Protein AF-A0A1J5JCQ6-F1 (afdb_monomer_lite)

Secondary structure (DSSP, 8-state):
---HHHHHHHHHHHHHHHHHHHHHHH-TT-HHHHHHHHHHHHHTT-HHHHHHHHHHHHHHHHHGGGSSSSPPHHHHHHHHHHHTT-HHHHHHHHHHHHHH-TT-HHHHHHHHHHHHHTS--TTGGGTSS--

Foldseek 3Di:
DCDPVNVVLLVVLVVLLVVLVVVCVVVVLQLVSLQSNLVSCVSVVVNVSSVVSNVSSVVSVVVCLVDDDDPNVLLVVLVVCVVVVVPVVSVVSLVVVCVVVVPPPSSVVVVVVVVVVVPPPVVVVVVVPPD

Radius of gyration: 25.6 Å; chains: 1; bounding box: 52×63×60 Å

Structure (mmCIF, N/CA/C/O backbone):
data_AF-A0A1J5JCQ6-F1
#
_entry.id   AF-A0A1J5JCQ6-F1
#
loop_
_atom_site.group_PDB
_atom_site.id
_atom_site.type_symbol
_atom_site.label_atom_id
_atom_site.label_alt_id
_atom_site.label_comp_id
_atom_site.label_asym_id
_atom_site.label_entity_id
_atom_site.label_seq_id
_atom_site.pdbx_PDB_ins_code
_atom_site.Cartn_x
_atom_site.Cartn_y
_atom_site.Cartn_z
_atom_site.occupancy
_atom_site.B_iso_or_equiv
_atom_site.auth_seq_id
_atom_site.auth_comp_id
_atom_site.auth_asym_id
_atom_site.auth_atom_id
_atom_site.pdbx_PDB_model_num
ATOM 1 N N . MET A 1 1 ? 7.124 -32.686 -18.121 1.00 46.31 1 MET A N 1
ATOM 2 C CA . MET A 1 1 ? 7.252 -31.903 -19.368 1.00 46.31 1 MET A CA 1
ATOM 3 C C . MET A 1 1 ? 6.760 -30.505 -19.041 1.00 46.31 1 MET A C 1
ATOM 5 O O . MET A 1 1 ? 5.704 -30.410 -18.440 1.00 46.31 1 MET A O 1
ATOM 9 N N . LYS A 1 2 ? 7.551 -29.448 -19.268 1.00 53.44 2 LYS A N 1
ATOM 10 C CA . LYS A 1 2 ? 7.055 -28.076 -19.070 1.00 53.44 2 LYS A CA 1
ATOM 11 C C . LYS A 1 2 ? 6.139 -27.772 -20.257 1.00 53.44 2 LYS A C 1
ATOM 13 O O . LYS A 1 2 ? 6.629 -27.754 -21.382 1.00 53.44 2 LYS A O 1
ATOM 18 N N . ASP A 1 3 ? 4.840 -27.628 -20.018 1.00 73.88 3 ASP A N 1
ATOM 19 C CA . ASP A 1 3 ? 3.849 -27.361 -21.065 1.00 73.88 3 ASP A CA 1
ATOM 20 C C . ASP A 1 3 ? 4.174 -26.058 -21.815 1.00 73.88 3 ASP A C 1
ATOM 22 O O . ASP A 1 3 ? 4.765 -25.138 -21.243 1.00 73.88 3 ASP A O 1
ATOM 26 N N . ALA A 1 4 ? 3.765 -25.942 -23.083 1.00 74.12 4 ALA A N 1
ATOM 27 C CA . ALA A 1 4 ? 3.953 -24.723 -23.883 1.00 74.12 4 ALA A CA 1
ATOM 28 C C . ALA A 1 4 ? 3.395 -23.470 -23.177 1.00 74.12 4 ALA A C 1
ATOM 30 O O . ALA A 1 4 ? 3.978 -22.390 -23.257 1.00 74.12 4 ALA A O 1
ATOM 31 N N . ALA A 1 5 ? 2.321 -23.641 -22.399 1.00 72.06 5 ALA A N 1
ATOM 32 C CA . ALA A 1 5 ? 1.763 -22.609 -21.532 1.00 72.06 5 ALA A CA 1
ATOM 33 C C . ALA A 1 5 ? 2.768 -22.114 -20.476 1.00 72.06 5 ALA A C 1
ATOM 35 O O . ALA A 1 5 ? 2.869 -20.913 -20.249 1.00 72.06 5 ALA A O 1
ATOM 36 N N . GLY A 1 6 ? 3.555 -23.009 -19.873 1.00 73.62 6 GLY A N 1
ATOM 37 C CA . GLY A 1 6 ? 4.584 -22.655 -18.893 1.00 73.62 6 GLY A CA 1
ATOM 38 C C . GLY A 1 6 ? 5.753 -21.879 -19.505 1.00 73.62 6 GLY A C 1
ATOM 39 O O . GLY A 1 6 ? 6.270 -20.955 -18.884 1.00 73.62 6 GLY A O 1
ATOM 40 N N . LEU A 1 7 ? 6.149 -22.201 -20.740 1.00 72.06 7 LEU A N 1
ATOM 41 C CA . LEU A 1 7 ? 7.185 -21.452 -21.465 1.00 72.06 7 LEU A CA 1
ATOM 42 C C . LEU A 1 7 ? 6.703 -20.055 -21.874 1.00 72.06 7 LEU A C 1
ATOM 44 O O . LEU A 1 7 ? 7.439 -19.084 -21.706 1.00 72.06 7 LEU A O 1
ATOM 48 N N . LEU A 1 8 ? 5.458 -19.944 -22.347 1.00 76.31 8 LEU A N 1
ATOM 49 C CA . LEU A 1 8 ? 4.833 -18.657 -22.660 1.00 76.31 8 LEU A CA 1
ATOM 50 C C . LEU A 1 8 ? 4.691 -17.785 -21.413 1.00 76.31 8 LEU A C 1
ATOM 52 O O . LEU A 1 8 ? 5.019 -16.605 -21.459 1.00 76.31 8 LEU A O 1
ATOM 56 N N . GLN A 1 9 ? 4.268 -18.372 -20.293 1.00 73.62 9 GLN A N 1
ATOM 57 C CA . GLN A 1 9 ? 4.196 -17.692 -19.002 1.00 73.62 9 GLN A CA 1
ATOM 58 C C . GLN A 1 9 ? 5.562 -17.127 -18.599 1.00 73.62 9 GLN A C 1
ATOM 60 O O . GLN A 1 9 ? 5.671 -15.934 -18.336 1.00 73.62 9 GLN A O 1
ATOM 65 N N . LEU A 1 10 ? 6.618 -17.946 -18.621 1.00 76.38 10 LEU A N 1
ATOM 66 C CA . LEU A 1 10 ? 7.977 -17.497 -18.298 1.00 76.38 10 LEU A CA 1
ATOM 67 C C . LEU A 1 10 ? 8.458 -16.361 -19.209 1.00 76.38 10 LEU A C 1
ATOM 69 O O . LEU A 1 10 ? 9.067 -15.410 -18.721 1.00 76.38 10 LEU A O 1
ATOM 73 N N . HIS A 1 11 ? 8.158 -16.435 -20.506 1.00 81.12 11 HIS A N 1
ATOM 74 C CA . HIS A 1 11 ? 8.496 -15.377 -21.455 1.00 81.12 11 HIS A CA 1
ATOM 75 C C . HIS A 1 11 ? 7.748 -14.071 -21.151 1.00 81.12 11 HIS A C 1
ATOM 77 O O . HIS A 1 11 ? 8.354 -13.001 -21.147 1.00 81.12 11 HIS A O 1
ATOM 83 N N . LEU A 1 12 ? 6.458 -14.159 -20.816 1.00 81.44 12 LEU A N 1
ATOM 84 C CA . LEU A 1 12 ? 5.639 -13.004 -20.449 1.00 81.44 12 LEU A CA 1
ATOM 85 C C . LEU A 1 12 ? 6.141 -12.331 -19.166 1.00 81.44 12 LEU A C 1
ATOM 87 O O . LEU A 1 12 ? 6.174 -11.107 -19.086 1.00 81.44 12 LEU A O 1
ATOM 91 N N . PHE A 1 13 ? 6.564 -13.114 -18.169 1.00 82.06 13 PHE A N 1
ATOM 92 C CA . PHE A 1 13 ? 7.105 -12.569 -16.921 1.00 82.06 13 PHE A CA 1
ATOM 93 C C . PHE A 1 13 ? 8.464 -11.894 -17.110 1.00 82.06 13 PHE A C 1
ATOM 95 O O . PHE A 1 13 ? 8.742 -10.924 -16.413 1.00 82.06 13 PHE A O 1
ATOM 102 N N . ALA A 1 14 ? 9.293 -12.382 -18.034 1.00 81.38 14 ALA A N 1
ATOM 103 C CA . ALA A 1 14 ? 10.559 -11.737 -18.374 1.00 81.38 14 ALA A CA 1
ATOM 104 C C . ALA A 1 14 ? 10.336 -10.396 -19.095 1.00 81.38 14 ALA A C 1
ATOM 106 O O . ALA A 1 14 ? 10.989 -9.410 -18.771 1.00 81.38 14 ALA A O 1
ATOM 107 N N . GLN A 1 15 ? 9.372 -10.332 -20.019 1.00 86.56 15 GLN A N 1
ATOM 108 C CA . GLN A 1 15 ? 8.983 -9.070 -20.662 1.00 86.56 15 GLN A CA 1
ATOM 109 C C . GLN A 1 15 ? 8.354 -8.084 -19.669 1.00 86.56 15 GLN A C 1
ATOM 111 O O . GLN A 1 15 ? 8.636 -6.890 -19.714 1.00 86.56 15 GLN A O 1
ATOM 116 N N . ALA A 1 16 ? 7.517 -8.580 -18.754 1.00 86.50 16 ALA A N 1
ATOM 117 C CA . ALA A 1 16 ? 6.916 -7.757 -17.711 1.00 86.50 16 ALA A CA 1
ATOM 118 C C . ALA A 1 16 ? 7.972 -7.193 -16.750 1.00 86.50 16 ALA A C 1
ATOM 120 O O . ALA A 1 16 ? 7.872 -6.038 -16.354 1.00 86.50 16 ALA A O 1
ATOM 121 N N . GLU A 1 17 ? 8.985 -7.985 -16.393 1.00 88.00 17 GLU A N 1
ATOM 122 C CA . GLU A 1 17 ? 10.122 -7.537 -15.583 1.00 88.00 17 GLU A CA 1
ATOM 123 C C . GLU A 1 17 ? 10.863 -6.373 -16.250 1.00 88.00 17 GLU A C 1
ATOM 125 O O . GLU A 1 17 ? 11.071 -5.354 -15.601 1.00 88.00 17 GLU A O 1
ATOM 130 N N . ASP A 1 18 ? 11.185 -6.483 -17.541 1.00 88.06 18 ASP A N 1
ATOM 131 C CA . ASP A 1 18 ? 11.879 -5.430 -18.296 1.00 88.06 18 ASP A CA 1
ATOM 132 C C . ASP A 1 18 ? 11.069 -4.123 -18.352 1.00 88.06 18 ASP A C 1
ATOM 134 O O . ASP A 1 18 ? 11.558 -3.064 -17.962 1.00 88.06 18 ASP A O 1
ATOM 138 N N . ALA A 1 19 ? 9.782 -4.210 -18.706 1.00 87.69 19 ALA A N 1
ATOM 139 C CA . ALA A 1 19 ? 8.893 -3.049 -18.758 1.00 87.69 19 ALA A CA 1
ATOM 140 C C . ALA A 1 19 ? 8.722 -2.369 -17.385 1.00 87.69 19 ALA A C 1
ATOM 142 O O . ALA A 1 19 ? 8.636 -1.143 -17.291 1.00 87.69 19 ALA A O 1
ATOM 143 N N . LEU A 1 20 ? 8.673 -3.157 -16.306 1.00 87.00 20 LEU A N 1
ATOM 144 C CA . LEU A 1 20 ? 8.589 -2.640 -14.941 1.00 87.00 20 LEU A CA 1
ATOM 145 C C . LEU A 1 20 ? 9.900 -1.987 -14.498 1.00 87.00 20 LEU A C 1
ATOM 147 O O . LEU A 1 20 ? 9.854 -0.965 -13.819 1.00 87.00 20 LEU A O 1
ATOM 151 N N . LEU A 1 21 ? 11.053 -2.537 -14.883 1.00 88.19 21 LEU A N 1
ATOM 152 C CA . LEU A 1 21 ? 12.352 -1.928 -14.605 1.00 88.19 21 LEU A CA 1
ATOM 153 C C . LEU A 1 21 ? 12.494 -0.587 -15.326 1.00 88.19 21 LEU A C 1
ATOM 155 O O . LEU A 1 21 ? 12.843 0.391 -14.673 1.00 88.19 21 LEU A O 1
ATOM 159 N N . GLN A 1 22 ? 12.120 -0.507 -16.606 1.00 89.19 22 GLN A N 1
ATOM 160 C CA . GLN A 1 22 ? 12.091 0.760 -17.343 1.00 89.19 22 GLN A CA 1
ATOM 161 C C . GLN A 1 22 ? 11.174 1.787 -16.675 1.00 89.19 22 GLN A C 1
ATOM 163 O O . GLN A 1 22 ? 11.550 2.942 -16.500 1.00 89.19 22 GLN A O 1
ATOM 168 N N . LEU A 1 23 ? 9.977 1.377 -16.241 1.00 86.12 23 LEU A N 1
ATOM 169 C CA . LEU A 1 23 ? 9.078 2.259 -15.494 1.00 86.12 23 LEU A CA 1
ATOM 170 C C . LEU A 1 23 ? 9.736 2.781 -14.208 1.00 86.12 23 LEU A C 1
ATOM 172 O O . LEU A 1 23 ? 9.607 3.961 -13.888 1.00 86.12 23 LEU A O 1
ATOM 176 N N . LEU A 1 24 ? 10.456 1.920 -13.488 1.00 85.44 24 LEU A N 1
ATOM 177 C CA 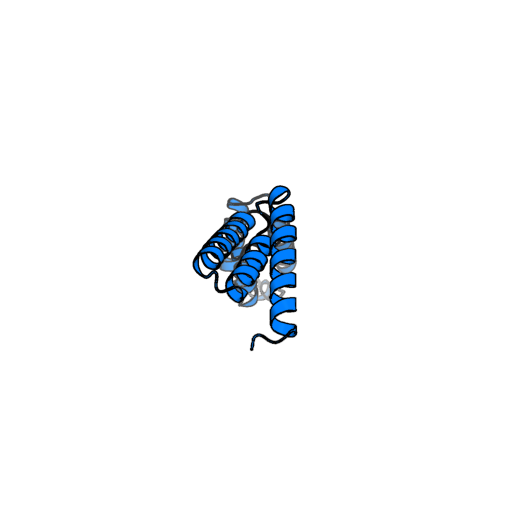. LEU A 1 24 ? 11.160 2.270 -12.255 1.00 85.44 24 LEU A CA 1
ATOM 178 C C . LEU A 1 24 ? 12.388 3.162 -12.487 1.00 85.44 24 LEU A C 1
ATOM 180 O O . LEU A 1 24 ? 12.762 3.890 -11.569 1.00 85.44 24 LEU A O 1
ATOM 184 N N . GLU A 1 25 ? 12.981 3.167 -13.685 1.00 87.69 25 GLU A N 1
ATOM 185 C CA . GLU A 1 25 ? 14.025 4.135 -14.056 1.00 87.69 25 GLU A CA 1
ATOM 186 C C . GLU A 1 25 ? 13.479 5.569 -14.093 1.00 87.69 25 GLU A C 1
ATOM 188 O O . GLU A 1 25 ? 14.152 6.498 -13.647 1.00 87.69 25 GLU A O 1
ATOM 193 N N . PHE A 1 26 ? 12.244 5.758 -14.572 1.00 83.56 26 PHE A N 1
ATOM 194 C CA . PHE A 1 26 ? 11.592 7.073 -14.616 1.00 83.56 26 PHE A CA 1
ATOM 195 C C . PHE A 1 26 ? 10.821 7.408 -13.331 1.00 83.56 26 PHE A C 1
ATOM 197 O O . PHE A 1 26 ? 10.700 8.578 -12.969 1.00 83.56 26 PHE A O 1
ATOM 204 N N . ALA A 1 27 ? 10.293 6.398 -12.637 1.00 78.88 27 ALA A N 1
ATOM 205 C CA . ALA A 1 27 ? 9.443 6.543 -11.457 1.00 78.88 27 ALA A CA 1
ATOM 206 C C . ALA A 1 27 ? 9.870 5.578 -10.330 1.00 78.88 27 ALA A C 1
ATOM 208 O O . ALA A 1 27 ? 9.148 4.630 -10.005 1.00 78.88 27 ALA A O 1
ATOM 209 N N . PRO A 1 28 ? 11.017 5.825 -9.667 1.00 78.75 28 PRO A N 1
ATOM 210 C CA . PRO A 1 28 ? 11.570 4.911 -8.662 1.00 78.75 28 PRO A CA 1
ATOM 211 C C . PRO A 1 28 ? 10.706 4.781 -7.396 1.00 78.75 28 PRO A C 1
ATOM 213 O O . PRO A 1 28 ? 10.856 3.820 -6.641 1.00 78.75 28 PRO A O 1
ATOM 216 N N . MET A 1 29 ? 9.792 5.729 -7.164 1.00 77.12 29 MET A N 1
ATOM 217 C CA . MET A 1 29 ? 8.860 5.744 -6.029 1.00 77.12 29 MET A CA 1
ATOM 218 C C . MET A 1 29 ? 7.503 5.090 -6.334 1.00 77.12 29 MET A C 1
ATOM 220 O O . MET A 1 29 ? 6.598 5.122 -5.496 1.00 77.12 29 MET A O 1
ATOM 224 N N . GLU A 1 30 ? 7.326 4.478 -7.508 1.00 81.75 30 GLU A N 1
ATOM 225 C CA . GLU A 1 30 ? 6.065 3.828 -7.856 1.00 81.75 30 GLU A CA 1
ATOM 226 C C . GLU A 1 30 ? 5.929 2.469 -7.146 1.00 81.75 30 GLU A C 1
ATOM 228 O O . GLU A 1 30 ? 6.334 1.416 -7.642 1.00 81.75 30 GLU A O 1
ATOM 233 N N . GLY A 1 31 ? 5.328 2.481 -5.952 1.00 82.88 31 GLY A N 1
ATOM 234 C CA . GLY A 1 31 ? 5.126 1.281 -5.132 1.00 82.88 31 GLY A CA 1
ATOM 235 C C . GLY A 1 31 ? 4.346 0.163 -5.841 1.00 82.88 31 GLY A C 1
ATOM 236 O O . GLY A 1 31 ? 4.604 -1.019 -5.591 1.00 82.88 31 GLY A O 1
ATOM 237 N N . LYS A 1 32 ? 3.440 0.500 -6.775 1.00 81.94 32 LYS A N 1
ATOM 238 C CA . LYS A 1 32 ? 2.715 -0.505 -7.574 1.00 81.94 32 LYS A CA 1
ATOM 239 C C . LYS A 1 32 ? 3.649 -1.267 -8.507 1.00 81.94 32 LYS A C 1
ATOM 241 O O . LYS A 1 32 ? 3.512 -2.486 -8.624 1.00 81.94 32 LYS A O 1
ATOM 246 N N . ALA A 1 33 ? 4.621 -0.584 -9.111 1.00 85.44 33 ALA A N 1
ATOM 247 C CA . ALA A 1 33 ? 5.599 -1.200 -9.999 1.00 85.44 33 ALA A CA 1
ATOM 248 C C . ALA A 1 33 ? 6.496 -2.191 -9.237 1.00 85.44 33 ALA A C 1
ATOM 250 O O . ALA A 1 33 ? 6.630 -3.342 -9.655 1.00 85.44 33 ALA A O 1
ATOM 251 N N . TRP A 1 34 ? 6.995 -1.807 -8.055 1.00 88.62 34 TRP A N 1
ATOM 252 C CA . TRP A 1 34 ? 7.759 -2.700 -7.172 1.00 88.62 34 TRP A CA 1
ATOM 253 C C . TRP A 1 34 ? 6.959 -3.937 -6.730 1.00 88.62 34 TRP A C 1
ATOM 255 O O . TRP A 1 34 ? 7.482 -5.053 -6.729 1.00 88.62 34 TRP A O 1
ATOM 265 N N . HIS A 1 35 ? 5.667 -3.780 -6.423 1.00 86.12 35 HIS A N 1
ATOM 266 C CA . HIS A 1 35 ? 4.799 -4.907 -6.067 1.00 86.12 35 HIS A CA 1
ATOM 267 C C . HIS A 1 35 ? 4.600 -5.879 -7.245 1.00 86.12 35 HIS A C 1
ATOM 269 O O . HIS A 1 35 ? 4.654 -7.100 -7.073 1.00 86.12 35 HIS A O 1
ATOM 275 N N . MET A 1 36 ? 4.374 -5.359 -8.456 1.00 84.38 36 MET A N 1
ATOM 276 C CA . MET A 1 36 ? 4.226 -6.184 -9.660 1.00 84.38 36 MET A CA 1
ATOM 277 C C . MET A 1 36 ? 5.527 -6.916 -10.018 1.00 84.38 36 MET A C 1
ATOM 279 O O . MET A 1 36 ? 5.477 -8.090 -10.395 1.00 84.38 36 MET A O 1
ATOM 283 N N . LEU A 1 37 ? 6.680 -6.271 -9.817 1.00 88.75 37 LEU A N 1
ATOM 284 C CA . LEU A 1 37 ? 8.002 -6.869 -10.011 1.00 88.75 37 LEU A CA 1
ATOM 285 C C . LEU A 1 37 ? 8.234 -8.026 -9.023 1.00 88.75 37 LEU A C 1
ATOM 287 O O . LEU A 1 37 ? 8.645 -9.119 -9.419 1.00 88.75 37 LEU A O 1
ATOM 291 N N . GLY A 1 38 ? 7.847 -7.840 -7.755 1.00 89.56 38 GLY A N 1
ATOM 292 C CA . GLY A 1 38 ? 7.882 -8.889 -6.732 1.00 89.56 38 GLY A CA 1
ATOM 293 C C . GLY A 1 38 ? 7.043 -10.117 -7.1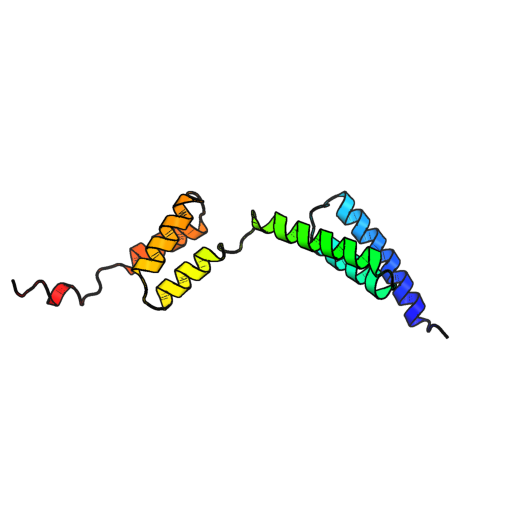01 1.00 89.56 38 GLY A C 1
ATOM 294 O O . GLY A 1 38 ? 7.513 -11.252 -6.989 1.00 89.56 38 GLY A O 1
ATOM 295 N N . ARG A 1 39 ? 5.834 -9.915 -7.647 1.00 85.06 39 ARG A N 1
ATOM 296 C CA . ARG A 1 39 ? 4.986 -11.013 -8.151 1.00 85.06 39 ARG A CA 1
ATOM 297 C C . ARG A 1 39 ? 5.620 -11.746 -9.335 1.00 85.06 39 ARG A C 1
ATOM 299 O O . ARG A 1 39 ? 5.572 -12.975 -9.371 1.00 85.06 39 ARG A O 1
ATOM 306 N N . CYS A 1 40 ? 6.240 -11.022 -10.268 1.00 86.88 40 CYS A N 1
ATOM 307 C CA . CYS A 1 40 ? 6.955 -11.627 -11.395 1.00 86.88 40 CYS A CA 1
ATOM 308 C C . CYS A 1 40 ? 8.113 -12.508 -10.907 1.00 86.88 40 CYS A C 1
ATOM 310 O O . CYS A 1 40 ? 8.269 -13.638 -11.370 1.00 86.88 40 CYS A O 1
ATOM 312 N N . HIS A 1 41 ? 8.883 -12.048 -9.919 1.00 88.38 41 HIS A N 1
ATOM 313 C CA . HIS A 1 41 ? 9.945 -12.848 -9.311 1.00 88.38 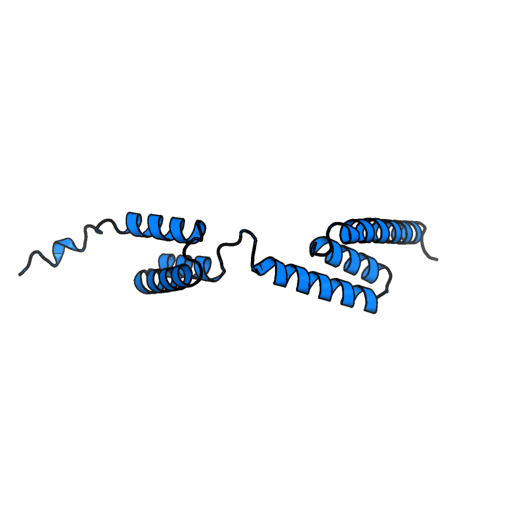41 HIS A CA 1
ATOM 314 C C . HIS A 1 41 ? 9.419 -14.056 -8.525 1.00 88.38 41 HIS A C 1
ATOM 316 O O . HIS A 1 41 ? 10.034 -15.122 -8.583 1.00 88.38 41 HIS A O 1
ATOM 322 N N . GLN A 1 42 ? 8.273 -13.934 -7.848 1.00 84.56 42 GLN A N 1
ATOM 323 C CA . GLN A 1 42 ? 7.651 -15.034 -7.109 1.00 84.56 42 GLN A CA 1
ATOM 324 C C . GLN A 1 42 ? 7.227 -16.181 -8.035 1.00 84.56 42 GLN A C 1
ATOM 326 O O . GLN A 1 42 ? 7.521 -17.339 -7.742 1.00 84.56 42 GLN A O 1
ATOM 331 N N . VAL A 1 43 ? 6.588 -15.872 -9.170 1.00 83.88 43 VAL A N 1
ATOM 332 C CA . VAL A 1 43 ? 6.186 -16.890 -10.161 1.00 83.88 43 VAL A CA 1
ATOM 333 C C . VAL A 1 43 ? 7.405 -17.535 -10.830 1.00 83.88 43 VAL A C 1
ATOM 335 O O . VAL A 1 43 ? 7.372 -18.701 -11.209 1.00 83.88 43 VAL A O 1
ATOM 338 N N . GLN A 1 44 ? 8.520 -16.811 -10.907 1.00 83.38 44 GLN A N 1
ATOM 339 C CA . GLN A 1 44 ? 9.794 -17.332 -11.400 1.00 83.38 44 GLN A CA 1
ATOM 340 C C . GLN A 1 44 ? 10.626 -18.062 -10.325 1.00 83.38 44 GLN A C 1
ATOM 342 O O . GLN A 1 44 ? 11.793 -18.361 -10.568 1.00 83.38 44 GLN A O 1
ATOM 347 N N . HIS A 1 45 ? 10.061 -18.341 -9.142 1.00 84.44 45 HIS A N 1
ATOM 348 C CA . HIS A 1 45 ? 10.737 -18.985 -8.003 1.00 84.44 45 HIS A CA 1
ATOM 349 C C . HIS A 1 45 ? 11.973 -18.229 -7.474 1.00 84.44 45 HIS A C 1
ATOM 351 O O . HIS A 1 45 ? 12.810 -18.782 -6.758 1.00 84.44 45 HIS A O 1
ATOM 357 N N . ARG A 1 46 ? 12.096 -16.932 -7.782 1.00 85.31 46 ARG A N 1
ATOM 358 C CA . ARG A 1 46 ? 13.178 -16.050 -7.317 1.00 85.31 46 ARG A CA 1
ATOM 359 C C . ARG A 1 46 ? 12.766 -15.358 -6.018 1.00 85.31 46 ARG A C 1
ATOM 361 O O . ARG A 1 46 ? 12.620 -14.141 -5.963 1.00 85.31 46 ARG A O 1
ATOM 368 N N . HIS A 1 47 ? 12.576 -16.154 -4.966 1.00 83.00 47 HIS A N 1
ATOM 369 C CA . HIS A 1 47 ? 12.000 -15.710 -3.690 1.00 83.00 47 HIS A CA 1
ATOM 370 C C . HIS A 1 47 ? 12.771 -14.563 -3.018 1.00 83.00 47 HIS A C 1
ATOM 372 O O . HIS A 1 47 ? 12.147 -13.635 -2.517 1.00 83.00 47 HIS A O 1
ATOM 378 N N . VAL A 1 48 ? 14.108 -14.582 -3.067 1.00 86.19 48 VAL A N 1
ATOM 379 C CA . VAL A 1 48 ? 14.950 -13.523 -2.477 1.00 86.19 48 VAL A CA 1
ATOM 380 C C . VAL A 1 48 ? 14.700 -12.172 -3.154 1.00 86.19 48 VAL A C 1
ATOM 382 O O . VAL A 1 48 ? 14.430 -11.184 -2.482 1.00 86.19 48 VAL A O 1
ATOM 385 N N . LYS A 1 49 ? 14.703 -12.145 -4.494 1.00 83.75 49 LYS A N 1
ATOM 386 C CA . LYS A 1 49 ? 14.431 -10.925 -5.270 1.00 83.75 49 LYS A CA 1
ATOM 387 C C . LYS A 1 49 ? 12.992 -10.447 -5.106 1.00 83.75 49 LYS A C 1
ATOM 389 O O . LYS A 1 49 ? 12.743 -9.248 -5.062 1.00 83.75 49 LYS A O 1
ATOM 394 N N . ALA A 1 50 ? 12.044 -11.380 -5.009 1.00 86.75 50 ALA A N 1
ATOM 395 C CA . ALA A 1 50 ? 10.647 -11.048 -4.763 1.00 86.75 50 ALA A CA 1
ATOM 396 C C . ALA A 1 50 ? 10.477 -10.306 -3.431 1.00 86.75 50 ALA A C 1
ATOM 398 O O . ALA A 1 50 ? 9.792 -9.288 -3.386 1.00 86.75 50 ALA A O 1
ATOM 399 N N . LEU A 1 51 ? 11.140 -10.790 -2.377 1.00 86.00 51 LEU A N 1
ATOM 400 C CA . LEU A 1 51 ? 11.076 -10.204 -1.043 1.00 86.00 51 LEU A CA 1
ATOM 401 C C . LEU A 1 51 ? 11.665 -8.788 -1.020 1.00 86.00 51 LEU A C 1
ATOM 403 O O . LEU A 1 51 ? 10.987 -7.872 -0.568 1.00 86.00 51 LEU A O 1
ATOM 407 N N . GLU A 1 52 ? 12.833 -8.580 -1.632 1.00 87.69 52 GLU A N 1
ATOM 408 C CA . GLU A 1 52 ? 13.437 -7.246 -1.781 1.00 87.69 52 GLU A CA 1
ATOM 409 C C . GLU A 1 52 ? 12.508 -6.266 -2.527 1.00 87.69 52 GLU A C 1
ATOM 411 O O . GLU A 1 52 ? 12.355 -5.106 -2.142 1.00 87.69 52 GLU A O 1
ATOM 416 N N . CYS A 1 53 ? 11.829 -6.732 -3.581 1.00 86.56 53 CYS A N 1
ATOM 417 C CA . CYS A 1 53 ? 10.867 -5.911 -4.318 1.00 86.56 53 CYS A CA 1
ATOM 418 C C . CYS A 1 53 ? 9.639 -5.556 -3.469 1.00 86.56 53 CYS A C 1
ATOM 420 O O . CYS A 1 53 ? 9.151 -4.428 -3.536 1.00 86.56 53 CYS A O 1
ATOM 422 N N . PHE A 1 54 ? 9.142 -6.485 -2.649 1.00 84.75 54 PHE A N 1
ATOM 423 C CA . PHE A 1 54 ? 8.028 -6.212 -1.741 1.00 84.75 54 PHE A CA 1
ATOM 424 C C . PHE A 1 54 ? 8.416 -5.258 -0.609 1.00 84.75 54 PHE A C 1
ATOM 426 O O . PHE A 1 54 ? 7.615 -4.392 -0.260 1.00 84.75 54 PHE A O 1
ATOM 433 N N . GLU A 1 55 ? 9.636 -5.355 -0.083 1.00 84.81 55 GLU A N 1
ATOM 434 C CA . GLU A 1 55 ? 10.166 -4.412 0.907 1.00 84.81 55 GLU A CA 1
ATOM 435 C C . GLU A 1 55 ? 10.275 -2.999 0.329 1.00 84.81 55 GLU A C 1
ATOM 437 O O . GLU A 1 55 ? 9.820 -2.038 0.952 1.00 84.81 55 GLU A O 1
ATOM 442 N N . ARG A 1 56 ? 10.789 -2.862 -0.901 1.00 83.62 56 ARG A N 1
ATOM 443 C CA . ARG A 1 56 ? 10.821 -1.575 -1.612 1.00 83.62 56 ARG A CA 1
ATOM 444 C C . ARG A 1 56 ? 9.417 -1.040 -1.881 1.00 83.62 56 ARG A C 1
ATOM 446 O O . ARG A 1 56 ? 9.171 0.135 -1.636 1.00 83.62 56 ARG A O 1
ATOM 453 N N . ALA A 1 57 ? 8.477 -1.894 -2.292 1.00 84.25 57 ALA A N 1
ATOM 454 C CA . ALA A 1 57 ? 7.080 -1.503 -2.471 1.00 84.25 57 ALA A CA 1
ATOM 455 C C . ALA A 1 57 ? 6.474 -0.968 -1.166 1.00 84.25 57 ALA A C 1
ATOM 457 O O . ALA A 1 57 ? 5.881 0.107 -1.162 1.00 84.25 57 ALA A O 1
ATOM 458 N N . ALA A 1 58 ? 6.662 -1.687 -0.055 1.00 80.44 58 ALA A N 1
ATOM 459 C CA . ALA A 1 58 ? 6.195 -1.274 1.265 1.00 80.44 58 ALA A CA 1
ATOM 460 C C . ALA A 1 58 ? 6.836 0.049 1.706 1.00 80.44 58 ALA A C 1
ATOM 462 O O . ALA A 1 58 ? 6.136 0.930 2.201 1.00 80.44 58 ALA A O 1
ATOM 463 N N . CYS A 1 59 ? 8.136 0.225 1.459 1.00 80.88 59 CYS A N 1
ATOM 464 C CA . CYS A 1 59 ? 8.839 1.475 1.721 1.00 80.88 59 CYS A CA 1
ATOM 465 C C . CYS A 1 59 ? 8.249 2.637 0.908 1.00 80.88 59 CYS A C 1
ATOM 467 O O . CYS A 1 59 ? 7.935 3.672 1.492 1.00 80.88 59 CYS A O 1
ATOM 469 N N . CYS A 1 60 ? 8.011 2.451 -0.398 1.00 74.69 60 CYS A N 1
ATOM 470 C CA . CYS A 1 60 ? 7.396 3.452 -1.276 1.00 74.69 60 CYS A CA 1
ATOM 471 C C . CYS A 1 60 ? 5.960 3.798 -0.858 1.00 74.69 60 CYS A C 1
ATOM 473 O O . CYS A 1 60 ? 5.586 4.966 -0.868 1.00 74.69 60 CYS A O 1
ATOM 475 N N . TYR A 1 61 ? 5.152 2.816 -0.446 1.00 68.44 61 TYR A N 1
ATOM 476 C CA . TYR A 1 61 ? 3.810 3.081 0.082 1.00 68.44 61 TYR A CA 1
ATOM 477 C C . TYR A 1 61 ? 3.847 3.837 1.412 1.00 68.44 61 TYR A C 1
ATOM 479 O O . TYR A 1 61 ? 3.022 4.719 1.636 1.00 68.44 61 TYR A O 1
ATOM 487 N N . ASN A 1 62 ? 4.824 3.540 2.271 1.00 62.03 62 ASN A N 1
ATOM 488 C CA . ASN A 1 62 ? 4.986 4.223 3.550 1.00 62.03 62 ASN A CA 1
ATOM 489 C C . ASN A 1 62 ? 5.518 5.658 3.376 1.00 62.03 62 ASN A C 1
ATOM 491 O O . ASN A 1 62 ? 5.085 6.567 4.076 1.00 62.03 62 ASN A O 1
ATOM 495 N N . THR A 1 63 ? 6.392 5.898 2.389 1.00 54.00 63 THR A N 1
ATOM 496 C CA . THR A 1 63 ? 6.837 7.259 2.025 1.00 54.00 63 THR A CA 1
ATOM 497 C C . THR A 1 63 ? 5.741 8.063 1.327 1.00 54.00 63 THR A C 1
ATOM 499 O O . THR A 1 63 ? 5.650 9.268 1.541 1.00 54.00 63 THR A O 1
ATOM 502 N N . ARG A 1 64 ? 4.846 7.412 0.571 1.00 49.19 64 ARG A N 1
ATOM 503 C CA . ARG A 1 64 ? 3.660 8.051 -0.026 1.00 49.19 64 ARG A CA 1
ATOM 504 C C . ARG A 1 64 ? 2.562 8.374 0.999 1.00 49.19 64 ARG A C 1
ATOM 506 O O . ARG A 1 64 ? 1.646 9.123 0.690 1.00 49.19 64 ARG A O 1
ATOM 513 N N . SER A 1 65 ? 2.686 7.901 2.244 1.00 46.62 65 SER A N 1
ATOM 514 C CA . SER A 1 65 ? 1.746 8.210 3.331 1.00 46.62 65 SER A CA 1
ATOM 515 C C . SER A 1 65 ? 1.856 9.644 3.882 1.00 46.62 65 SER A C 1
ATOM 517 O O . SER A 1 65 ? 1.138 9.968 4.825 1.00 46.62 65 SER A O 1
ATOM 519 N N . HIS A 1 66 ? 2.724 10.505 3.336 1.00 48.31 66 HIS A N 1
ATOM 520 C CA . HIS A 1 66 ? 2.745 11.936 3.681 1.00 48.31 66 HIS A CA 1
ATOM 521 C C . HIS A 1 66 ? 2.162 12.861 2.607 1.00 48.31 66 HIS A C 1
ATOM 523 O O . HIS A 1 66 ? 1.957 14.038 2.890 1.00 48.31 66 HIS A O 1
ATOM 529 N N . THR A 1 67 ? 1.844 12.357 1.412 1.00 50.47 67 THR A N 1
ATOM 530 C CA . THR A 1 67 ? 1.245 13.160 0.336 1.00 50.47 67 THR A CA 1
ATOM 531 C C . THR A 1 67 ? 0.429 12.253 -0.592 1.00 50.47 67 THR A C 1
ATOM 533 O O . THR A 1 67 ? 0.994 11.705 -1.534 1.00 50.47 67 THR A O 1
ATOM 536 N N . ASP A 1 68 ? -0.846 12.009 -0.267 1.00 43.62 68 ASP A N 1
ATOM 537 C CA . ASP A 1 68 ? -1.948 11.779 -1.231 1.00 43.62 68 ASP A CA 1
ATOM 538 C C . ASP A 1 68 ? -3.229 11.332 -0.485 1.00 43.62 68 ASP A C 1
ATOM 540 O O . ASP A 1 68 ? -3.312 10.228 0.057 1.00 43.62 68 ASP A O 1
ATOM 544 N N . ASP A 1 69 ? -4.225 12.221 -0.469 1.00 48.03 69 ASP A N 1
ATOM 545 C CA . ASP A 1 69 ? -5.674 11.982 -0.632 1.00 48.03 69 ASP A CA 1
ATOM 546 C C . ASP A 1 69 ? -6.427 10.887 0.153 1.00 48.03 69 ASP A C 1
ATOM 548 O O . ASP A 1 69 ? -7.555 10.530 -0.198 1.00 48.03 69 ASP A O 1
ATOM 552 N N . ALA A 1 70 ? -5.905 10.390 1.270 1.00 46.00 70 ALA A N 1
ATOM 553 C CA . ALA A 1 70 ? -6.765 9.843 2.316 1.00 46.00 70 ALA A CA 1
ATOM 554 C C . ALA A 1 70 ? -6.906 10.903 3.413 1.00 46.00 70 ALA A C 1
ATOM 556 O O . ALA A 1 70 ? -5.872 11.372 3.896 1.00 46.00 70 ALA A O 1
ATOM 557 N N . PRO A 1 71 ? -8.132 11.275 3.856 1.00 51.53 71 PRO A N 1
ATOM 558 C CA . PRO A 1 71 ? -8.258 12.068 5.072 1.00 51.53 71 PRO A CA 1
ATOM 559 C C . PRO A 1 71 ? -7.441 11.337 6.141 1.00 51.53 71 PRO A C 1
ATOM 561 O O . PRO A 1 71 ? -7.619 10.113 6.263 1.00 51.53 71 PRO A O 1
ATOM 564 N N . PRO A 1 72 ? -6.507 12.024 6.833 1.00 58.09 72 PRO A N 1
ATOM 565 C CA . PRO A 1 72 ? -5.569 11.365 7.730 1.00 58.09 72 PRO A CA 1
ATOM 566 C C . PRO A 1 72 ? -6.365 10.444 8.651 1.00 58.09 72 PRO A C 1
ATOM 568 O O . PRO A 1 72 ? -7.513 10.744 8.977 1.00 58.09 72 PRO A O 1
ATOM 571 N N . ALA A 1 73 ? -5.831 9.274 9.010 1.00 58.34 73 ALA A N 1
ATOM 572 C CA . ALA A 1 73 ? -6.591 8.259 9.758 1.00 58.34 73 ALA A CA 1
ATOM 573 C C . ALA A 1 73 ? -7.321 8.851 10.987 1.00 58.34 73 ALA A C 1
ATOM 575 O O . ALA A 1 73 ? -8.415 8.427 11.354 1.00 58.34 73 ALA A O 1
ATOM 576 N N . SER A 1 74 ? -6.750 9.914 11.541 1.00 66.25 74 SER A N 1
ATOM 577 C CA . SER A 1 74 ? -7.297 10.777 12.575 1.00 66.25 74 SER A CA 1
ATOM 578 C C . SER A 1 74 ? -8.507 11.643 12.174 1.00 66.25 74 SER A C 1
ATOM 580 O O . SER A 1 74 ? -9.405 11.810 12.985 1.00 66.25 74 SER A O 1
ATOM 582 N N . ALA A 1 75 ? -8.614 12.155 10.947 1.00 68.81 75 ALA A N 1
ATOM 583 C CA . ALA A 1 75 ? -9.808 12.847 10.446 1.00 68.81 75 ALA A CA 1
ATOM 584 C C . ALA A 1 75 ? -11.000 11.892 10.274 1.00 68.81 75 ALA A C 1
ATOM 586 O O . ALA A 1 75 ? -12.145 12.261 10.542 1.00 68.81 75 ALA A O 1
ATOM 587 N N . ARG A 1 76 ? -10.738 10.639 9.872 1.00 73.19 76 ARG A N 1
ATOM 588 C CA . ARG A 1 76 ? -11.764 9.582 9.863 1.00 73.19 76 ARG A CA 1
ATOM 589 C C . ARG A 1 76 ? -12.212 9.236 11.282 1.00 73.19 76 ARG A C 1
ATOM 591 O O . ARG A 1 76 ? -13.407 9.082 11.507 1.00 73.19 76 ARG A O 1
ATOM 598 N N . LEU A 1 77 ? -11.275 9.162 12.227 1.00 76.94 77 LEU A N 1
ATOM 599 C CA . LEU A 1 77 ? -11.567 8.927 13.642 1.00 76.94 77 LEU A CA 1
ATOM 600 C C . LEU A 1 77 ? -12.387 10.071 14.256 1.00 76.94 77 LEU A C 1
ATOM 602 O O . LEU A 1 77 ? -13.409 9.816 14.881 1.00 76.94 77 LEU A O 1
ATOM 606 N N . ALA A 1 78 ? -12.006 11.323 13.996 1.00 78.38 78 ALA A N 1
ATOM 607 C CA . ALA A 1 78 ? -12.743 12.495 14.456 1.00 78.38 78 ALA A CA 1
ATOM 608 C C . ALA A 1 78 ? -14.192 12.493 13.927 1.00 78.38 78 ALA A C 1
ATOM 610 O O . ALA A 1 78 ? -15.122 12.824 14.657 1.00 78.38 78 ALA A O 1
ATOM 611 N N . ARG A 1 79 ? -14.409 12.048 12.679 1.00 77.56 79 ARG A N 1
ATOM 612 C CA . ARG A 1 79 ? -15.758 11.870 12.118 1.00 77.56 79 ARG A CA 1
ATOM 613 C C . ARG A 1 79 ? -16.544 10.739 12.783 1.00 77.56 79 ARG A C 1
ATOM 615 O O . ARG A 1 79 ? -17.730 10.915 13.026 1.00 77.56 79 ARG A O 1
ATOM 622 N N . LEU A 1 80 ? -15.904 9.620 13.113 1.00 79.19 80 LEU A N 1
ATOM 623 C CA . LEU A 1 80 ? -16.559 8.523 13.832 1.00 79.19 80 LEU A CA 1
ATOM 624 C C . LEU A 1 80 ? -16.983 8.932 15.247 1.00 79.19 80 LEU A C 1
ATOM 626 O O . LEU A 1 80 ? -18.087 8.596 15.652 1.00 79.19 80 LEU A O 1
ATOM 630 N N . LEU A 1 81 ? -16.149 9.683 15.972 1.00 79.25 81 LEU A N 1
ATOM 631 C CA . LEU A 1 81 ? -16.504 10.222 17.294 1.00 79.25 81 LEU A CA 1
ATOM 632 C C . LEU A 1 81 ? -17.706 11.172 17.203 1.00 79.25 81 LEU A C 1
ATOM 634 O O . LEU A 1 81 ? -18.638 11.082 17.998 1.00 79.25 81 LEU A O 1
ATOM 638 N N . TRP A 1 82 ? -17.738 12.019 16.169 1.00 77.88 82 TRP A N 1
ATOM 639 C CA . TRP A 1 82 ? -18.883 12.887 15.892 1.00 77.88 82 TRP A CA 1
ATOM 640 C C . TRP A 1 82 ? -20.169 12.085 15.637 1.00 77.88 82 TRP A C 1
ATOM 642 O O . TRP A 1 82 ? -21.225 12.416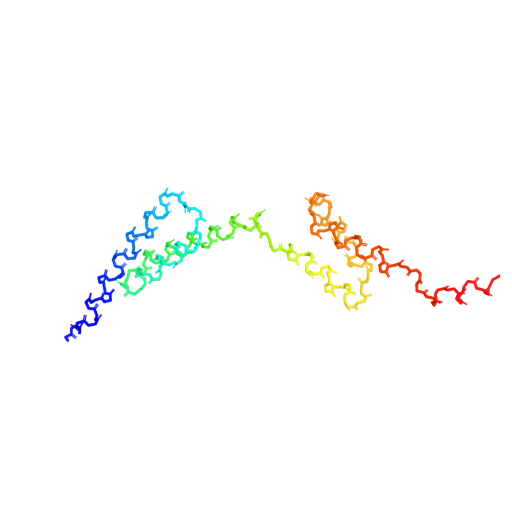 16.168 1.00 77.88 82 TRP A O 1
ATOM 652 N N . GLU A 1 83 ? -20.085 11.006 14.853 1.00 78.38 83 GLU A N 1
ATOM 653 C CA . GLU A 1 83 ? -21.215 10.106 14.580 1.00 78.38 83 GLU A CA 1
ATOM 654 C C . GLU A 1 83 ? -21.656 9.302 15.815 1.00 78.38 83 GLU A C 1
ATOM 656 O O . GLU A 1 83 ? -22.838 8.983 15.940 1.00 78.38 83 GLU A O 1
ATOM 661 N N . GLN A 1 84 ? -20.742 9.018 16.747 1.00 77.00 84 GLN A N 1
ATOM 662 C CA . GLN A 1 84 ? -21.046 8.381 18.034 1.00 77.00 84 GLN A CA 1
ATOM 663 C C . GLN A 1 84 ? -21.654 9.345 19.067 1.00 77.00 84 GLN A C 1
ATOM 665 O O . GLN A 1 84 ? -22.081 8.911 20.135 1.00 77.00 84 GLN A O 1
ATOM 670 N N . GLY A 1 85 ? -21.769 10.636 18.738 1.00 75.69 85 GLY A N 1
ATOM 671 C CA . GLY A 1 85 ? -22.330 11.663 19.619 1.00 75.69 85 GLY A CA 1
ATOM 672 C C . GLY A 1 85 ? -21.313 12.283 20.579 1.00 75.69 85 GLY A C 1
ATOM 673 O O . GLY A 1 85 ? -21.678 13.144 21.378 1.00 75.69 85 GLY A O 1
ATOM 674 N N . GLU A 1 86 ? -20.039 11.909 20.473 1.00 78.81 86 GLU A N 1
ATOM 675 C CA . GLU A 1 86 ? -18.926 12.452 21.257 1.00 78.81 86 GLU A CA 1
ATOM 676 C C . GLU A 1 86 ? -18.393 13.732 20.582 1.00 78.81 86 GLU A C 1
ATOM 678 O O . GLU A 1 86 ? -17.247 13.821 20.134 1.00 78.81 86 GLU A O 1
ATOM 683 N N . GLU A 1 87 ? -19.273 14.738 20.462 1.00 78.69 87 GLU A N 1
ATOM 684 C CA . GLU A 1 87 ? -19.033 15.985 19.716 1.00 78.69 87 GLU A CA 1
ATOM 685 C C . GLU A 1 87 ? -17.827 16.781 20.268 1.00 78.69 87 GLU A C 1
ATOM 687 O O . GLU A 1 87 ? -17.062 17.360 19.491 1.00 78.69 87 GLU A O 1
ATOM 692 N N . ASP A 1 88 ? -17.620 16.800 21.590 1.00 76.31 88 ASP A N 1
ATOM 693 C CA . ASP A 1 88 ? -16.507 17.513 22.237 1.00 76.31 88 ASP A CA 1
ATOM 694 C C . ASP A 1 88 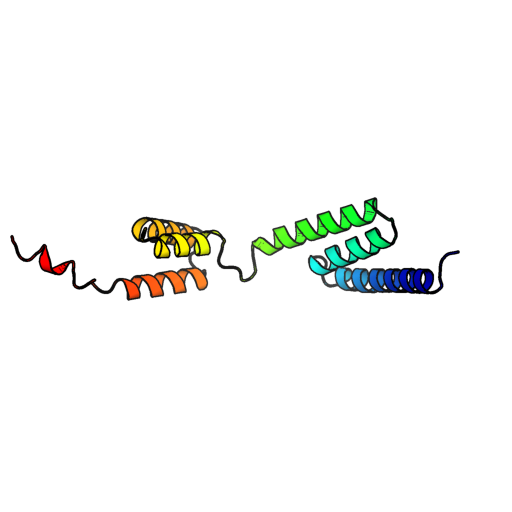? -15.141 16.868 21.950 1.00 76.31 88 ASP A C 1
ATOM 696 O O . ASP A 1 88 ? -14.178 17.562 21.602 1.00 76.31 88 ASP A O 1
ATOM 700 N N . GLU A 1 89 ? -15.053 15.536 22.022 1.00 77.62 89 GLU A N 1
ATOM 701 C CA . GLU A 1 89 ? -13.824 14.797 21.712 1.00 77.62 89 GLU A CA 1
ATOM 702 C C . GLU A 1 89 ? -13.485 14.877 20.224 1.00 77.62 89 GLU A C 1
ATOM 704 O O . GLU A 1 89 ? -12.334 15.135 19.861 1.00 77.62 89 GLU A O 1
ATOM 709 N N . ALA A 1 90 ? -14.496 14.755 19.360 1.00 81.94 90 ALA A N 1
ATOM 710 C CA . ALA A 1 90 ? -14.350 14.923 17.921 1.00 81.94 90 ALA A CA 1
ATOM 711 C C . ALA A 1 90 ? -13.750 16.293 17.562 1.00 81.94 90 ALA A C 1
ATOM 713 O O . ALA A 1 90 ? -12.824 16.378 16.749 1.00 81.94 90 ALA A O 1
ATOM 714 N N . ARG A 1 91 ? -14.228 17.374 18.196 1.00 80.81 91 ARG A N 1
ATOM 715 C CA . ARG A 1 91 ? -13.701 18.736 17.993 1.00 80.81 91 ARG A CA 1
ATOM 716 C C . ARG A 1 91 ? -12.285 18.905 18.516 1.00 80.81 91 ARG A C 1
ATOM 718 O O . ARG A 1 91 ? -11.468 19.515 17.829 1.00 80.81 91 ARG A O 1
ATOM 725 N N . SER A 1 92 ? -11.996 18.383 19.707 1.00 79.38 92 SER A N 1
ATOM 726 C CA . SER A 1 92 ? -10.652 18.425 20.289 1.00 79.38 92 SER A CA 1
ATOM 727 C C . SER A 1 92 ? -9.649 17.720 19.373 1.00 79.38 92 SER A C 1
ATOM 729 O O . SER A 1 92 ? -8.606 18.277 19.027 1.00 79.38 92 SER A O 1
ATOM 731 N N . MET A 1 93 ? -10.027 16.545 18.870 1.00 80.12 93 MET A N 1
ATOM 732 C CA . MET A 1 93 ? -9.231 15.783 17.919 1.00 80.12 93 MET A CA 1
ATOM 733 C C . MET A 1 93 ? -9.027 16.550 16.608 1.00 80.12 93 MET A C 1
ATOM 735 O O . MET A 1 93 ? -7.900 16.664 16.137 1.00 80.12 93 MET A O 1
ATOM 739 N N . LEU A 1 94 ? -10.076 17.156 16.043 1.00 80.44 94 LEU A N 1
ATOM 740 C CA . LEU A 1 94 ? -9.955 17.983 14.838 1.00 80.44 94 LEU A CA 1
ATOM 741 C C . LEU A 1 94 ? -9.039 19.203 15.049 1.00 80.44 94 LEU A C 1
ATOM 743 O O . LEU A 1 94 ? -8.242 19.528 14.170 1.00 80.44 94 LEU A O 1
ATOM 747 N N . ALA A 1 95 ? -9.110 19.855 16.211 1.00 80.62 95 ALA A N 1
ATOM 748 C CA . ALA A 1 95 ? -8.253 20.988 16.553 1.00 80.62 95 ALA A CA 1
ATOM 749 C C . ALA A 1 95 ? -6.777 20.577 16.670 1.00 80.62 95 ALA A C 1
ATOM 751 O O . ALA A 1 95 ? -5.902 21.291 16.181 1.00 80.62 95 ALA A O 1
ATOM 752 N N . GLN A 1 96 ? -6.493 19.407 17.250 1.00 79.75 96 GLN A N 1
ATOM 753 C CA . GLN A 1 96 ? -5.139 18.849 17.293 1.00 79.75 96 GLN A CA 1
ATOM 754 C C . GLN A 1 96 ? -4.594 18.552 15.891 1.00 79.75 96 GLN A C 1
ATOM 756 O O . GLN A 1 96 ? -3.418 18.793 15.620 1.00 79.75 96 GLN A O 1
ATOM 761 N N . LEU A 1 97 ? -5.445 18.086 14.975 1.00 79.75 97 LEU A N 1
ATOM 762 C CA . LEU A 1 97 ? -5.048 17.842 13.587 1.00 79.75 97 LEU A CA 1
ATOM 763 C C . LEU A 1 97 ? -4.768 19.129 12.823 1.00 79.75 97 LEU A C 1
ATOM 765 O O . LEU A 1 97 ? -3.752 19.218 12.138 1.00 79.75 97 LEU A O 1
ATOM 769 N N . LEU A 1 98 ? -5.607 20.148 12.997 1.00 77.94 98 LEU A N 1
ATOM 770 C CA . LEU A 1 98 ? -5.358 21.473 12.434 1.00 77.94 98 LEU A CA 1
ATOM 771 C C . LEU A 1 98 ? -4.109 22.128 13.040 1.00 77.94 98 LEU A C 1
ATOM 773 O O . LEU A 1 98 ? -3.428 22.874 12.350 1.0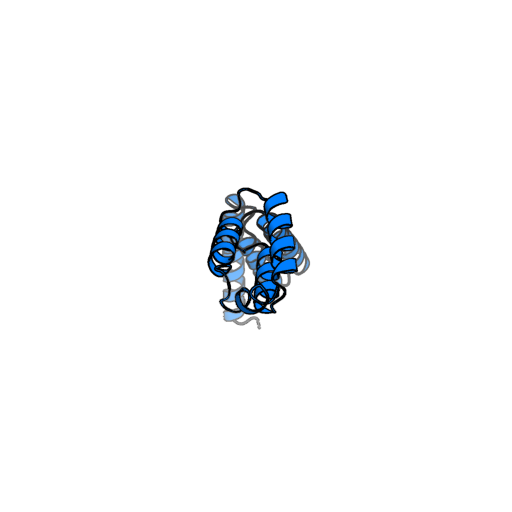0 77.94 98 LEU A O 1
ATOM 777 N N . ALA A 1 99 ? -3.747 21.829 14.289 1.00 77.06 99 ALA A N 1
ATOM 778 C CA . ALA A 1 99 ? -2.499 22.320 14.873 1.00 77.06 99 ALA A CA 1
ATOM 779 C C . ALA A 1 99 ? -1.252 21.714 14.196 1.00 77.06 99 ALA A C 1
ATOM 781 O O . ALA A 1 99 ? -0.251 22.409 14.027 1.00 77.06 99 ALA A O 1
ATOM 782 N N . GLY A 1 100 ? -1.311 20.442 13.784 1.00 74.88 100 GLY A N 1
ATOM 783 C CA . GLY A 1 100 ? -0.238 19.780 13.031 1.00 74.88 100 GLY A CA 1
ATOM 784 C C . GLY A 1 100 ? -0.259 20.068 11.525 1.00 74.88 100 GLY A C 1
ATOM 785 O O . GLY A 1 100 ? 0.767 19.969 10.856 1.00 74.88 100 GLY A O 1
ATOM 786 N N . SER A 1 101 ? -1.420 20.412 10.967 1.00 69.19 101 SER A N 1
ATOM 787 C CA . SER A 1 101 ? -1.622 20.673 9.536 1.00 69.19 101 SER A CA 1
ATOM 788 C C . SER A 1 101 ? -2.675 21.773 9.319 1.00 69.19 101 SER A C 1
ATOM 790 O O . SER A 1 101 ? -3.794 21.498 8.883 1.00 69.19 101 SER A O 1
ATOM 792 N N . PRO A 1 102 ? -2.332 23.045 9.601 1.00 70.25 102 PRO A N 1
ATOM 793 C CA . PRO A 1 102 ? -3.290 24.160 9.627 1.00 70.25 102 PRO A CA 1
ATOM 794 C C . PRO A 1 102 ? -3.851 24.558 8.258 1.00 70.25 102 PRO A C 1
ATOM 796 O O . PRO A 1 102 ? -4.836 25.288 8.191 1.00 70.25 102 PRO A O 1
ATOM 799 N N . ALA A 1 103 ? -3.237 24.088 7.171 1.00 74.06 103 ALA A N 1
ATOM 800 C CA . ALA A 1 103 ? -3.642 24.381 5.799 1.00 74.06 103 ALA A CA 1
ATOM 801 C C . ALA A 1 103 ? -4.266 23.172 5.077 1.00 74.06 103 ALA A C 1
ATOM 803 O O . ALA A 1 103 ? -4.403 23.214 3.857 1.00 74.06 103 ALA A O 1
ATOM 804 N N . ASP A 1 104 ? -4.627 22.099 5.792 1.00 75.12 104 ASP A N 1
ATOM 805 C CA . ASP A 1 104 ? -5.270 20.938 5.170 1.00 75.12 104 ASP A CA 1
ATOM 806 C C . ASP A 1 104 ? -6.729 21.273 4.775 1.00 75.12 104 ASP A C 1
ATOM 808 O O . ASP A 1 104 ? -7.583 21.476 5.651 1.00 75.12 104 ASP A O 1
ATOM 812 N N . PRO A 1 105 ? -7.055 21.316 3.466 1.00 74.06 105 PRO A N 1
ATOM 813 C CA . PRO A 1 105 ? -8.392 21.664 2.987 1.00 74.06 105 PRO A CA 1
ATOM 814 C C . PRO A 1 105 ? -9.472 20.662 3.427 1.00 74.06 105 PRO A C 1
ATOM 816 O O . PRO A 1 105 ? -10.638 21.042 3.576 1.00 74.06 105 PRO A O 1
ATOM 819 N N . SER A 1 106 ? -9.110 19.402 3.687 1.00 73.88 106 SER A N 1
ATOM 820 C CA . SER A 1 106 ? -10.043 18.371 4.153 1.00 73.88 106 SER A CA 1
ATOM 821 C C . SER A 1 106 ? -10.464 18.617 5.601 1.00 73.88 106 SER A C 1
ATOM 823 O O . SER A 1 106 ? -11.651 18.527 5.925 1.00 73.88 106 SER A O 1
ATOM 825 N N . LEU A 1 107 ? -9.514 18.981 6.470 1.00 79.19 107 LEU A N 1
ATOM 826 C CA . LEU A 1 107 ? -9.783 19.306 7.876 1.00 79.19 107 LEU A CA 1
ATOM 827 C C . LEU A 1 107 ? -10.601 20.595 8.011 1.00 79.19 107 LEU A C 1
ATOM 829 O O . LEU A 1 107 ? -11.555 20.642 8.790 1.00 79.19 107 LEU A O 1
ATOM 833 N N . LEU A 1 108 ? -10.281 21.615 7.208 1.00 81.06 108 LEU A N 1
ATOM 834 C CA . LEU A 1 108 ? -11.037 22.870 7.164 1.00 81.06 108 LEU A CA 1
ATOM 835 C C . LEU A 1 108 ? -12.484 22.644 6.706 1.00 81.06 108 LEU A C 1
ATOM 837 O O . LEU A 1 108 ? -13.411 23.199 7.296 1.00 81.06 108 LEU A O 1
ATOM 841 N N . SER A 1 109 ? -12.699 21.783 5.706 1.00 80.62 109 SER A N 1
ATOM 842 C CA . SER A 1 109 ? -14.045 21.428 5.237 1.00 80.62 109 SER A CA 1
ATOM 843 C C . SER A 1 109 ? -14.879 20.756 6.336 1.00 80.62 109 SER A C 1
ATOM 845 O O . SER A 1 109 ? -16.050 21.093 6.515 1.00 80.62 109 SER A O 1
ATOM 847 N N . ILE A 1 110 ? -14.273 19.854 7.117 1.00 80.06 110 ILE A N 1
ATOM 848 C CA . ILE A 1 110 ? -14.932 19.193 8.257 1.00 80.06 110 ILE A CA 1
ATOM 849 C C . ILE A 1 110 ? -15.269 20.211 9.355 1.00 80.06 110 ILE A C 1
ATOM 851 O O . ILE A 1 110 ? -16.393 20.223 9.855 1.00 80.06 110 ILE A O 1
ATOM 855 N N . GLN A 1 111 ? -14.336 21.107 9.688 1.00 83.81 111 GLN A N 1
ATOM 856 C CA . GLN A 1 111 ? -14.547 22.153 10.692 1.00 83.81 111 GLN A CA 1
ATOM 857 C C . GLN A 1 111 ? -15.726 23.065 10.327 1.00 83.81 111 GLN A C 1
ATOM 859 O O . GLN A 1 111 ? -16.575 23.361 11.168 1.00 83.81 111 GLN A O 1
ATOM 864 N N . GLN A 1 112 ? -15.801 23.491 9.064 1.00 81.69 112 GLN A N 1
ATOM 865 C CA . GLN A 1 112 ? -16.899 24.317 8.563 1.00 81.69 112 GLN A CA 1
ATOM 866 C C . GLN A 1 112 ? -18.238 23.574 8.622 1.00 81.69 112 GLN A C 1
ATOM 868 O O . GLN A 1 112 ? -19.233 24.140 9.074 1.00 81.69 112 GLN A O 1
ATOM 873 N N . GLN A 1 113 ? -18.262 22.299 8.226 1.00 81.88 113 GLN A N 1
ATOM 874 C CA . GLN A 1 113 ? -19.466 21.471 8.274 1.00 81.88 113 GLN A CA 1
ATOM 875 C C . GLN A 1 113 ? -19.990 21.302 9.708 1.00 81.88 113 GLN A C 1
ATOM 877 O O . GLN A 1 113 ? -21.192 21.419 9.947 1.00 81.88 113 GLN A O 1
ATOM 882 N N . TRP A 1 114 ? -19.106 21.066 10.678 1.00 81.44 114 TRP A N 1
ATOM 883 C CA . TRP A 1 114 ? -19.493 20.917 12.082 1.00 81.44 114 TRP A CA 1
ATOM 884 C C . TRP A 1 114 ? -19.957 22.231 12.703 1.00 81.44 114 TRP A C 1
ATOM 886 O O . TRP A 1 114 ? -20.996 22.235 13.355 1.00 81.44 114 TRP A O 1
ATOM 896 N N . ASN A 1 115 ? -19.282 23.351 12.421 1.00 77.38 115 ASN A N 1
ATOM 897 C CA . ASN A 1 115 ? -19.714 24.682 12.868 1.00 77.38 115 ASN A CA 1
ATOM 898 C C . ASN A 1 115 ? -21.106 25.075 12.331 1.00 77.38 115 ASN A C 1
ATOM 900 O O . ASN A 1 115 ? -21.840 25.815 12.986 1.00 77.38 115 ASN A O 1
ATOM 904 N N . GLN A 1 116 ? -21.487 24.581 11.149 1.00 70.50 116 GLN A N 1
ATOM 905 C CA . GLN A 1 116 ? -22.826 24.780 10.579 1.00 70.50 116 GLN A CA 1
ATOM 906 C C . GLN A 1 116 ? -23.860 23.806 11.159 1.00 70.50 116 GLN A C 1
ATOM 908 O O . GLN A 1 116 ? -25.012 24.179 11.375 1.00 70.50 116 GLN A O 1
ATOM 913 N N . SER A 1 117 ? -23.454 22.567 11.455 1.00 64.88 117 SER A N 1
ATOM 914 C CA . SER A 1 117 ? -24.295 21.577 12.142 1.00 64.88 117 SER A CA 1
ATOM 915 C C . SER A 1 117 ? -24.571 21.950 13.603 1.00 64.88 117 SER A C 1
ATOM 917 O O . SER A 1 117 ? -25.520 21.444 14.199 1.00 64.88 117 SER A O 1
ATOM 919 N N . THR A 1 118 ? -23.771 22.850 14.172 1.00 55.78 118 THR A N 1
ATOM 920 C CA . THR A 1 118 ? -23.955 23.448 15.498 1.00 55.78 118 THR A CA 1
ATOM 921 C C . THR A 1 118 ? -24.762 24.742 15.439 1.00 55.78 118 THR A C 1
ATOM 923 O O . THR A 1 118 ? -24.520 25.670 16.207 1.00 55.78 118 THR A O 1
ATOM 926 N N . GLY A 1 119 ? -25.748 24.823 14.543 1.00 51.34 119 GLY A N 1
ATOM 927 C CA . GLY A 1 119 ? -26.898 25.683 14.811 1.00 51.34 119 GLY A CA 1
ATOM 928 C C . GLY A 1 119 ? -27.531 25.263 16.147 1.00 51.34 119 GLY A C 1
ATOM 929 O O . GLY A 1 119 ? -27.499 24.073 16.477 1.00 51.34 119 GLY A O 1
ATOM 930 N N . PRO A 1 120 ? -28.070 26.198 16.951 1.00 41.56 120 PRO A N 1
ATOM 931 C CA . PRO A 1 120 ? -28.627 25.866 18.257 1.00 41.56 120 PRO A CA 1
ATOM 932 C C . PRO A 1 120 ? -29.677 24.763 18.097 1.00 41.56 120 PRO A C 1
ATOM 934 O O . PRO A 1 120 ? -30.711 24.971 17.459 1.00 41.56 120 PRO A O 1
ATOM 937 N N . LYS A 1 121 ? -29.419 23.577 18.669 1.00 45.62 121 LYS A N 1
ATOM 938 C CA . LYS A 1 121 ? -30.448 22.543 18.819 1.00 45.62 121 LYS A CA 1
ATOM 939 C C . LYS A 1 121 ? -31.599 23.217 19.597 1.00 45.62 121 LYS A C 1
ATOM 941 O O . LYS A 1 121 ? -31.339 23.771 20.668 1.00 45.62 121 LYS A O 1
ATOM 946 N N . PRO A 1 122 ? -32.860 23.203 19.117 1.00 44.69 122 PRO A N 1
ATOM 947 C CA . PRO A 1 122 ? -33.975 23.922 19.754 1.00 44.69 122 PRO A CA 1
ATOM 948 C C . PRO A 1 122 ? -34.291 23.463 21.191 1.00 44.69 122 PRO A C 1
ATOM 950 O O . PRO A 1 122 ? -35.136 24.059 21.851 1.00 44.69 122 PRO A O 1
ATOM 953 N N . TYR A 1 123 ? -33.597 22.444 21.704 1.00 39.97 123 TYR A N 1
ATOM 954 C CA . TYR A 1 123 ? -33.760 21.928 23.058 1.00 39.97 123 TYR A CA 1
ATOM 955 C C . TYR A 1 123 ? -32.964 22.663 24.145 1.00 39.97 123 TYR A C 1
ATOM 957 O O . TYR A 1 123 ? -33.338 22.562 25.310 1.00 39.97 123 TYR A O 1
ATOM 965 N N . THR A 1 124 ? -31.938 23.457 23.818 1.00 48.78 124 THR A N 1
ATOM 966 C CA . THR A 1 124 ? -31.190 24.193 24.861 1.00 48.78 124 THR A CA 1
ATOM 967 C C . THR A 1 124 ? -31.947 25.428 25.366 1.00 48.78 124 THR A C 1
ATOM 969 O O . THR A 1 124 ? -31.671 25.922 26.451 1.00 48.78 124 THR A O 1
ATOM 972 N N . ARG A 1 125 ? -32.993 25.886 24.661 1.00 43.81 125 ARG A N 1
ATOM 973 C CA . ARG A 1 125 ? -33.772 27.065 25.082 1.00 43.81 125 ARG A CA 1
ATOM 974 C C . ARG A 1 125 ? -34.881 26.781 26.104 1.00 43.81 125 ARG A C 1
ATOM 976 O O . ARG A 1 125 ? -35.568 27.714 26.504 1.00 43.81 125 ARG A O 1
ATOM 983 N N . MET A 1 126 ? -35.077 25.530 26.532 1.00 44.09 126 MET A N 1
ATOM 984 C CA . MET A 1 126 ? -36.055 25.213 27.588 1.00 44.09 126 MET A CA 1
ATOM 985 C C . MET A 1 126 ? -35.456 25.176 28.998 1.00 44.09 126 MET A C 1
ATOM 987 O O . MET A 1 126 ? -36.212 25.311 29.954 1.00 44.09 126 MET A O 1
ATOM 991 N N . GLN A 1 127 ? -34.134 25.052 29.157 1.00 45.53 127 GLN A N 1
ATOM 992 C CA . GLN A 1 127 ? -33.509 25.075 30.490 1.00 45.53 127 GLN A CA 1
ATOM 993 C C . GLN A 1 127 ? -33.062 26.471 30.947 1.00 45.53 127 GLN A C 1
ATOM 995 O O . GLN A 1 127 ? -32.851 26.668 32.137 1.00 45.53 127 GLN A O 1
ATOM 1000 N N . GLU A 1 128 ? -33.020 27.463 30.055 1.00 46.22 128 GLU A N 1
ATOM 1001 C CA . GLU A 1 128 ? -32.696 28.859 30.405 1.00 46.22 128 GLU A CA 1
ATOM 1002 C C . GLU A 1 128 ? -33.939 29.762 30.573 1.00 46.22 128 GLU A C 1
ATOM 1004 O O . GLU A 1 128 ? -33.817 30.980 30.640 1.00 46.22 128 GLU A O 1
ATOM 1009 N N . ALA A 1 129 ? -35.147 29.185 30.644 1.00 47.38 129 ALA A N 1
ATOM 1010 C CA . ALA A 1 129 ? -36.402 29.918 30.889 1.00 47.38 129 ALA A CA 1
ATOM 1011 C C . ALA A 1 129 ? -36.986 29.696 32.303 1.00 47.38 129 ALA A C 1
ATOM 1013 O O . ALA A 1 129 ? -38.144 30.026 32.556 1.00 47.38 129 ALA A O 1
ATOM 1014 N N . MET A 1 130 ? -36.198 29.135 33.224 1.00 46.56 130 MET A N 1
ATOM 1015 C CA . MET A 1 130 ? -36.518 29.033 34.653 1.00 46.56 130 MET A CA 1
ATOM 1016 C C . MET A 1 130 ? -35.308 29.474 35.488 1.00 46.56 130 MET A C 1
ATOM 1018 O O . MET A 1 130 ? -34.690 28.673 36.186 1.00 46.56 130 MET A O 1
ATOM 1022 N N . ALA A 1 131 ? -34.966 30.756 35.387 1.00 49.53 131 ALA A N 1
ATOM 1023 C CA . ALA A 1 131 ? -34.202 31.499 36.383 1.00 49.53 131 ALA A CA 1
ATOM 1024 C C . ALA A 1 131 ? -34.746 32.930 36.434 1.00 49.53 131 ALA A C 1
ATOM 1026 O O . ALA A 1 131 ? -34.986 33.495 35.342 1.00 49.53 131 ALA A O 1
#

Sequence (131 aa):
MKDAAGLLQLHLFAQAEDALLQLLEFAPMEGKAWHMLGRCHQVQHRHVKALECFERAACCYNTRSHTDDAPPASARLARLLWEQGEEDEARSMLAQLLAGSPADPSLLSIQQQWNQSTGPKPYTRMQEAMA

pLDDT: mean 73.65, std 14.05, range [39.97, 89.56]